Protein AF-Q9HIX2-F1 (afdb_monomer_lite)

Secondary structure (DSSP, 8-state):
------B--SS-TTSEEEEE-TTT--EEEEESS-SSPEEPTTT--EEEEE-SSSEEESSEEEEE-

Structure (mmCIF, N/CA/C/O backbone):
data_AF-Q9HIX2-F1
#
_entry.id   AF-Q9HIX2-F1
#
loop_
_atom_site.group_PDB
_atom_site.id
_atom_site.type_symbol
_atom_site.label_atom_id
_atom_site.label_alt_id
_atom_site.label_comp_id
_atom_site.label_asym_id
_atom_site.label_entity_id
_atom_site.label_seq_id
_atom_site.pdbx_PDB_ins_code
_atom_site.Cartn_x
_atom_site.Cartn_y
_atom_site.Cartn_z
_atom_site.occupancy
_atom_site.B_iso_or_equiv
_atom_site.auth_seq_id
_atom_site.auth_comp_id
_atom_site.auth_asym_id
_atom_site.auth_atom_id
_atom_site.pdbx_PDB_model_num
ATOM 1 N N . MET A 1 1 ? -16.661 -16.197 -5.931 1.00 47.12 1 MET A N 1
ATOM 2 C CA . MET A 1 1 ? -15.512 -16.177 -4.997 1.00 47.12 1 MET A CA 1
ATOM 3 C C . MET A 1 1 ? -14.927 -14.782 -5.091 1.00 47.12 1 MET A C 1
ATOM 5 O O . MET A 1 1 ? -14.544 -14.417 -6.191 1.00 47.12 1 MET A O 1
ATOM 9 N N . ALA A 1 2 ? -15.038 -13.997 -4.012 1.00 57.72 2 ALA A N 1
ATOM 10 C CA . ALA A 1 2 ? -14.908 -12.535 -3.956 1.00 57.72 2 ALA A CA 1
ATOM 11 C C . ALA A 1 2 ? -14.074 -11.913 -5.090 1.00 57.72 2 ALA A C 1
ATOM 13 O O . ALA A 1 2 ? -12.859 -12.103 -5.154 1.00 57.72 2 ALA A O 1
ATOM 14 N N . ASP A 1 3 ? -14.729 -11.162 -5.972 1.00 60.78 3 ASP A N 1
ATOM 15 C CA . ASP A 1 3 ? -14.126 -10.323 -7.008 1.00 60.78 3 ASP A CA 1
ATOM 16 C C . ASP A 1 3 ? -13.383 -9.139 -6.372 1.00 60.78 3 ASP A C 1
ATOM 18 O O . ASP A 1 3 ? -13.705 -7.966 -6.539 1.00 60.78 3 ASP A O 1
ATOM 22 N N . VAL A 1 4 ? -12.336 -9.453 -5.612 1.00 65.56 4 VAL A N 1
ATOM 23 C CA . VAL A 1 4 ? -11.367 -8.480 -5.133 1.00 65.56 4 VAL A CA 1
ATOM 24 C C . VAL A 1 4 ? -10.613 -7.979 -6.366 1.00 65.56 4 VAL A C 1
ATOM 26 O O . VAL A 1 4 ? -9.641 -8.586 -6.818 1.00 65.56 4 VAL A O 1
ATOM 29 N N . LYS A 1 5 ? -11.117 -6.902 -6.977 1.00 77.06 5 LYS A N 1
ATOM 30 C CA . LYS A 1 5 ? -10.498 -6.255 -8.137 1.00 77.06 5 LYS A CA 1
ATOM 31 C C . LYS A 1 5 ? -9.194 -5.599 -7.690 1.00 77.06 5 LYS A C 1
ATOM 33 O O . LYS A 1 5 ? -9.207 -4.623 -6.948 1.00 77.06 5 LYS A O 1
ATOM 38 N N . PHE A 1 6 ? -8.069 -6.144 -8.142 1.00 83.81 6 PHE A N 1
ATOM 39 C CA . PHE A 1 6 ? -6.755 -5.557 -7.902 1.00 83.81 6 PHE A CA 1
ATOM 40 C C . PHE A 1 6 ? -6.473 -4.493 -8.970 1.00 83.81 6 PHE A C 1
ATOM 42 O O . PHE A 1 6 ? -6.371 -4.806 -10.157 1.00 83.81 6 PHE A O 1
ATOM 49 N N . VAL A 1 7 ? -6.340 -3.238 -8.551 1.00 87.00 7 VAL A N 1
ATOM 50 C CA . VAL A 1 7 ? -6.033 -2.090 -9.408 1.00 87.00 7 VAL A CA 1
ATOM 51 C C . VAL A 1 7 ? -4.528 -1.834 -9.392 1.00 87.00 7 VAL A C 1
ATOM 53 O O . VAL A 1 7 ? -3.876 -1.934 -8.353 1.00 87.00 7 VAL A O 1
ATOM 56 N N . LYS A 1 8 ? -3.959 -1.505 -10.555 1.00 86.88 8 LYS A N 1
ATOM 57 C CA . LYS A 1 8 ? -2.560 -1.079 -10.685 1.00 86.88 8 LYS A CA 1
ATOM 58 C C . LYS A 1 8 ? -2.495 0.453 -10.617 1.00 86.88 8 LYS A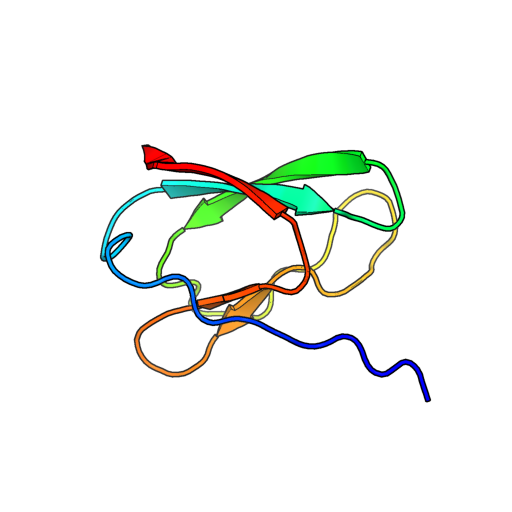 C 1
ATOM 60 O O . LYS A 1 8 ? -2.812 1.089 -11.626 1.00 86.88 8 LYS A O 1
ATOM 65 N N . PRO A 1 9 ? -2.127 1.064 -9.476 1.00 81.56 9 PRO A N 1
ATOM 66 C CA . PRO A 1 9 ? -1.906 2.507 -9.415 1.00 81.56 9 PRO A CA 1
ATOM 67 C C . PRO A 1 9 ? -0.770 2.880 -10.373 1.00 81.56 9 PRO A C 1
ATOM 69 O O . PRO A 1 9 ? 0.280 2.251 -10.354 1.00 81.56 9 PRO A O 1
ATOM 72 N N . LYS A 1 10 ? -0.971 3.870 -11.245 1.00 79.19 10 LYS A N 1
ATOM 73 C CA . LYS A 1 10 ? 0.099 4.411 -12.101 1.00 79.19 10 LYS A CA 1
ATOM 74 C C . LYS A 1 10 ? 0.819 5.537 -11.348 1.00 79.19 10 LYS A C 1
ATOM 76 O O . LYS A 1 10 ? 0.202 6.213 -10.537 1.00 79.19 10 LYS A O 1
ATOM 81 N N . ASN A 1 11 ? 2.102 5.750 -11.652 1.00 80.50 11 ASN A N 1
ATOM 82 C CA . ASN A 1 11 ? 2.918 6.875 -11.161 1.00 80.50 11 ASN A CA 1
ATOM 83 C C . ASN A 1 11 ? 3.403 6.841 -9.694 1.00 80.50 11 ASN A C 1
ATOM 85 O O . ASN A 1 11 ? 3.797 7.865 -9.157 1.00 80.50 11 ASN A O 1
ATOM 89 N N . ILE A 1 12 ? 3.435 5.671 -9.053 1.00 82.31 12 ILE A N 1
ATOM 90 C CA . ILE A 1 12 ? 4.019 5.493 -7.705 1.00 82.31 12 ILE A CA 1
ATOM 91 C C . ILE A 1 12 ? 5.392 4.801 -7.748 1.00 82.31 12 ILE A C 1
ATOM 93 O O . ILE A 1 12 ? 5.849 4.222 -6.772 1.00 82.31 12 ILE A O 1
ATOM 97 N N . ASN A 1 13 ? 6.021 4.746 -8.922 1.00 80.25 13 ASN A N 1
ATOM 98 C CA . ASN A 1 13 ? 7.122 3.827 -9.197 1.00 80.25 13 ASN A CA 1
ATOM 99 C C . ASN A 1 13 ? 8.353 4.137 -8.323 1.00 80.25 13 ASN A C 1
ATOM 101 O O . ASN A 1 13 ? 8.922 5.212 -8.438 1.00 80.25 13 ASN A O 1
ATOM 105 N N . GLY A 1 14 ? 8.771 3.187 -7.480 1.00 83.94 14 GLY A N 1
ATOM 106 C CA . GLY A 1 14 ? 9.916 3.363 -6.572 1.00 83.94 14 GLY A CA 1
ATOM 107 C C . GLY A 1 14 ? 9.611 4.085 -5.253 1.00 83.94 14 GLY A C 1
ATOM 108 O O . GLY A 1 14 ? 10.529 4.278 -4.464 1.00 83.94 14 GLY A O 1
ATOM 109 N N . HIS A 1 15 ? 8.348 4.432 -5.001 1.00 89.06 15 HIS A N 1
ATOM 110 C CA . HIS A 1 15 ? 7.892 5.120 -3.794 1.00 89.06 15 HIS A CA 1
ATOM 111 C C . HIS A 1 15 ? 7.223 4.163 -2.800 1.00 89.06 15 HIS A C 1
ATOM 113 O O . HIS A 1 15 ? 6.818 3.047 -3.153 1.00 89.06 15 HIS A O 1
ATOM 119 N N . PHE A 1 16 ? 7.092 4.588 -1.545 1.00 91.44 16 PHE A N 1
ATOM 120 C CA . PHE A 1 16 ? 6.282 3.865 -0.565 1.00 91.44 16 PHE A CA 1
ATOM 121 C C . PHE A 1 16 ? 4.844 4.362 -0.646 1.00 91.44 16 PHE A C 1
ATOM 123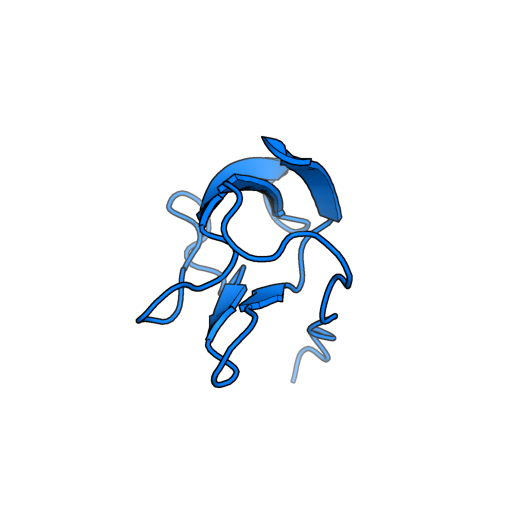 O O . PHE A 1 16 ? 4.591 5.550 -0.776 1.00 91.44 16 PHE A O 1
ATOM 130 N N . VAL A 1 17 ? 3.872 3.464 -0.565 1.00 91.56 17 VAL A N 1
ATOM 131 C CA . VAL A 1 17 ? 2.455 3.823 -0.607 1.00 91.56 17 VAL A CA 1
ATOM 132 C C . VAL A 1 17 ? 1.744 3.350 0.644 1.00 91.56 17 VAL A C 1
ATOM 134 O O . VAL A 1 17 ? 1.894 2.206 1.070 1.00 91.56 17 VAL A O 1
ATOM 137 N N . LYS A 1 18 ? 0.942 4.230 1.238 1.00 92.25 18 LYS A N 1
ATOM 138 C CA . LYS A 1 18 ? 0.016 3.877 2.312 1.00 92.25 18 LYS A CA 1
ATOM 139 C C . LYS A 1 18 ? -1.259 3.337 1.688 1.00 92.25 18 LYS A C 1
ATOM 141 O O . LYS A 1 18 ? -2.005 4.068 1.043 1.00 92.25 18 LYS A O 1
ATOM 146 N N . ILE A 1 19 ? -1.508 2.053 1.895 1.00 91.75 19 ILE A N 1
ATOM 147 C CA . ILE A 1 19 ? -2.686 1.351 1.398 1.00 91.75 19 ILE A CA 1
ATOM 148 C C . ILE A 1 19 ? -3.613 1.089 2.574 1.00 91.75 19 ILE A C 1
ATOM 150 O O . ILE A 1 19 ? -3.225 0.444 3.551 1.00 91.75 19 ILE A O 1
ATOM 154 N N . LYS A 1 20 ? -4.853 1.553 2.465 1.00 91.38 20 LYS A N 1
ATOM 155 C CA . LYS A 1 20 ? -5.923 1.261 3.411 1.00 91.38 20 LYS A CA 1
ATOM 156 C C . LYS A 1 20 ? -6.678 0.013 2.970 1.00 91.38 20 LYS A C 1
ATOM 158 O O . LYS A 1 20 ? -7.225 -0.055 1.869 1.00 91.38 20 LYS A O 1
ATOM 163 N N . CYS A 1 21 ? -6.710 -0.988 3.841 1.00 91.00 21 CYS A N 1
ATOM 164 C CA . CYS A 1 21 ? -7.488 -2.201 3.638 1.00 91.00 21 CYS A CA 1
ATOM 165 C C . CYS A 1 21 ? -8.989 -1.883 3.717 1.00 91.00 21 CYS A C 1
ATOM 167 O O . CYS A 1 21 ? -9.434 -1.250 4.675 1.00 91.00 21 CYS A O 1
ATOM 169 N N . ARG A 1 22 ? -9.775 -2.347 2.736 1.00 84.06 22 ARG A N 1
ATOM 170 C CA . ARG A 1 22 ? -11.230 -2.124 2.692 1.00 84.06 22 ARG A CA 1
ATOM 171 C C . ARG A 1 22 ? -11.992 -2.949 3.734 1.00 84.06 22 ARG A C 1
ATOM 173 O O . ARG A 1 22 ? -13.061 -2.533 4.157 1.00 84.06 22 ARG A O 1
ATOM 180 N N . ASP A 1 23 ? -11.433 -4.083 4.154 1.00 86.25 23 ASP A N 1
ATOM 181 C CA . ASP A 1 23 ? -12.106 -5.028 5.052 1.00 86.25 23 ASP A CA 1
ATOM 182 C C . ASP A 1 23 ? -11.962 -4.652 6.533 1.00 86.25 23 ASP A C 1
ATOM 184 O O . ASP A 1 23 ? -12.906 -4.786 7.301 1.00 86.25 23 ASP A O 1
ATOM 188 N N . CYS A 1 24 ? -10.785 -4.165 6.944 1.00 89.06 24 CYS A N 1
ATOM 189 C CA . CYS A 1 24 ? -10.501 -3.825 8.347 1.00 89.06 24 CYS A CA 1
ATOM 190 C C . CYS A 1 24 ? -10.173 -2.346 8.588 1.00 89.06 24 CYS A C 1
ATOM 192 O O . CYS A 1 24 ? -9.978 -1.945 9.731 1.00 89.06 24 CYS A O 1
ATOM 194 N N . GLY A 1 25 ? -10.051 -1.528 7.538 1.00 87.25 25 GLY A N 1
ATOM 195 C CA . GLY A 1 25 ? -9.644 -0.125 7.659 1.00 87.25 25 GLY A CA 1
ATOM 196 C C . GLY A 1 25 ? -8.166 0.083 8.008 1.00 87.25 25 GLY A C 1
ATOM 197 O O . GLY A 1 25 ? -7.743 1.229 8.151 1.00 87.25 25 GLY A O 1
ATOM 198 N N . ASN A 1 26 ? -7.376 -0.991 8.118 1.00 91.44 26 ASN A N 1
ATOM 199 C CA . ASN A 1 26 ? -5.961 -0.914 8.468 1.00 91.44 26 ASN A CA 1
ATOM 200 C C . ASN A 1 26 ? -5.144 -0.228 7.373 1.00 91.44 26 ASN A C 1
ATOM 202 O O . ASN A 1 26 ? -5.216 -0.627 6.207 1.00 91.44 26 ASN A O 1
ATOM 206 N N . VAL A 1 27 ? -4.320 0.742 7.756 1.00 90.94 27 VAL A N 1
ATOM 207 C CA . VAL A 1 27 ? -3.397 1.424 6.847 1.00 90.94 27 VAL A CA 1
ATOM 208 C C . VAL A 1 27 ? -2.027 0.773 6.961 1.00 90.94 27 VAL A C 1
ATOM 210 O O . VAL A 1 27 ? -1.444 0.714 8.039 1.00 90.94 27 VAL A O 1
ATOM 213 N N . GLN A 1 28 ? -1.503 0.284 5.842 1.00 90.94 28 GLN A N 1
ATOM 214 C CA . GLN A 1 28 ? -0.183 -0.334 5.770 1.00 90.94 28 GLN A CA 1
ATOM 215 C C . GLN A 1 28 ? 0.676 0.362 4.734 1.00 90.94 28 GLN A C 1
ATOM 217 O O . GLN A 1 28 ? 0.218 0.672 3.636 1.00 90.94 28 GLN A O 1
ATOM 222 N N . VAL A 1 29 ? 1.937 0.580 5.090 1.00 92.06 29 VAL A N 1
ATOM 223 C CA . VAL A 1 29 ? 2.942 1.083 4.160 1.00 92.06 29 VAL A CA 1
ATOM 224 C C . VAL A 1 29 ? 3.463 -0.101 3.355 1.00 92.06 29 VAL A C 1
ATOM 226 O O . VAL A 1 29 ? 4.017 -1.046 3.911 1.00 92.06 29 VAL A O 1
ATOM 229 N N . VAL A 1 30 ? 3.273 -0.056 2.044 1.00 91.75 30 VAL A N 1
ATOM 230 C CA . VAL A 1 30 ? 3.744 -1.070 1.103 1.00 91.75 30 VAL A CA 1
ATOM 231 C C . VAL A 1 30 ? 4.599 -0.382 0.056 1.00 91.75 30 VAL A C 1
ATOM 233 O O . VAL A 1 30 ? 4.271 0.703 -0.410 1.00 91.75 30 VAL A O 1
ATOM 236 N N . PHE A 1 31 ? 5.711 -0.996 -0.330 1.00 91.38 31 PHE A N 1
ATOM 237 C CA . PHE A 1 31 ? 6.519 -0.453 -1.414 1.00 91.38 31 PHE A CA 1
ATOM 238 C C . PHE A 1 31 ? 5.793 -0.611 -2.752 1.00 91.38 31 PHE A C 1
ATOM 240 O O . PHE A 1 31 ? 5.152 -1.634 -2.986 1.00 91.38 31 PHE A O 1
ATOM 247 N N . ALA A 1 32 ? 5.934 0.351 -3.665 1.00 90.12 32 ALA A N 1
ATOM 248 C CA . ALA A 1 32 ? 5.308 0.300 -4.985 1.00 90.12 32 ALA A CA 1
ATOM 249 C C . ALA A 1 32 ? 5.663 -0.962 -5.802 1.00 90.12 32 ALA A C 1
ATOM 251 O O . ALA A 1 32 ? 4.924 -1.380 -6.696 1.00 90.12 32 ALA A O 1
ATOM 252 N N . ARG A 1 33 ? 6.809 -1.581 -5.494 1.00 89.94 33 ARG A N 1
ATOM 253 C CA . ARG A 1 33 ? 7.313 -2.816 -6.108 1.00 89.94 33 ARG A CA 1
ATOM 254 C C . ARG A 1 33 ? 7.589 -3.879 -5.046 1.00 89.94 33 ARG A C 1
ATOM 256 O O . ARG A 1 33 ? 8.748 -4.142 -4.738 1.00 89.94 33 ARG A O 1
ATOM 263 N N . PRO A 1 34 ? 6.559 -4.489 -4.452 1.00 89.12 34 PRO A N 1
ATOM 264 C CA . PRO A 1 34 ? 6.791 -5.556 -3.502 1.00 89.12 34 PRO A CA 1
ATOM 265 C C . PRO A 1 34 ? 7.359 -6.767 -4.256 1.00 89.12 34 PRO A C 1
ATOM 267 O O . PRO A 1 34 ? 6.898 -7.085 -5.353 1.00 89.12 34 PRO A O 1
ATOM 270 N N . SER A 1 35 ? 8.355 -7.439 -3.678 1.00 90.38 35 SER A N 1
ATOM 271 C CA . SER A 1 35 ? 8.905 -8.689 -4.231 1.00 90.38 35 SER A CA 1
ATOM 272 C C . SER A 1 35 ? 8.003 -9.898 -3.957 1.00 90.38 35 SER A C 1
ATOM 274 O O . SER A 1 35 ? 8.073 -10.892 -4.672 1.00 90.38 35 SER A O 1
ATOM 276 N N . SER A 1 36 ? 7.124 -9.793 -2.956 1.00 90.88 36 SER A N 1
ATOM 277 C CA . SER A 1 36 ? 6.223 -10.856 -2.495 1.00 90.88 36 SER A CA 1
ATOM 278 C C . SER A 1 36 ? 4.798 -10.326 -2.314 1.00 90.88 36 SER A C 1
ATOM 280 O O . SER A 1 36 ? 4.575 -9.119 -2.226 1.00 90.88 36 SER A O 1
ATOM 282 N N . THR A 1 37 ? 3.805 -11.213 -2.255 1.00 91.25 37 THR A N 1
ATOM 283 C CA . THR A 1 37 ? 2.424 -10.838 -1.906 1.00 9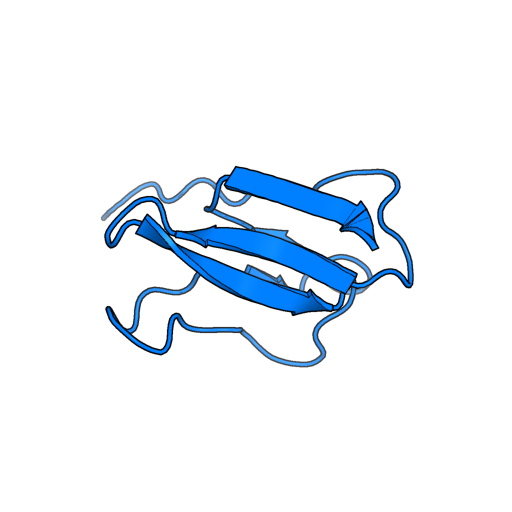1.25 37 THR A CA 1
ATOM 284 C C . THR A 1 37 ? 2.362 -10.266 -0.497 1.00 91.25 37 THR A C 1
ATOM 286 O O . THR A 1 37 ? 2.856 -10.892 0.438 1.00 91.25 37 THR A O 1
ATOM 289 N N . VAL A 1 38 ? 1.715 -9.113 -0.339 1.00 91.75 38 VAL A N 1
ATOM 290 C CA . VAL A 1 38 ? 1.534 -8.471 0.963 1.00 91.75 38 VAL A CA 1
ATOM 291 C C . VAL A 1 38 ? 0.118 -8.734 1.451 1.00 91.75 38 VAL A C 1
ATOM 293 O O . VAL A 1 38 ? -0.877 -8.338 0.828 1.00 91.75 38 VAL A O 1
ATOM 296 N N . THR A 1 39 ? 0.038 -9.426 2.577 1.00 91.56 39 THR A N 1
ATOM 297 C CA . THR A 1 39 ? -1.189 -9.649 3.336 1.00 91.56 39 THR A CA 1
ATOM 298 C C . THR A 1 39 ? -1.338 -8.587 4.409 1.00 91.56 39 THR A C 1
ATOM 300 O O . THR A 1 39 ? -0.358 -8.029 4.891 1.00 91.56 39 THR A O 1
ATOM 303 N N . CYS A 1 40 ? -2.574 -8.301 4.794 1.00 90.31 40 CYS A N 1
ATOM 304 C CA . CYS A 1 40 ? -2.840 -7.413 5.903 1.00 90.31 40 CYS A CA 1
ATOM 305 C C . CYS A 1 40 ? -2.498 -8.089 7.233 1.00 90.31 40 CYS A C 1
ATOM 307 O O . CYS A 1 40 ? -3.005 -9.173 7.506 1.00 90.31 40 CYS A O 1
ATOM 309 N N . ASN A 1 41 ? -1.738 -7.410 8.093 1.00 88.69 41 ASN A N 1
ATOM 310 C CA . ASN A 1 41 ? -1.360 -7.931 9.413 1.00 88.69 41 ASN A CA 1
ATOM 311 C C . ASN A 1 41 ? -2.551 -8.134 10.369 1.00 88.69 41 ASN A C 1
ATOM 313 O O . ASN A 1 41 ? -2.430 -8.881 11.330 1.00 88.69 41 ASN A O 1
ATOM 317 N N . ILE A 1 42 ? -3.684 -7.463 10.120 1.00 90.44 42 ILE A N 1
ATOM 318 C CA . ILE A 1 42 ? -4.887 -7.552 10.966 1.00 90.44 42 ILE A CA 1
ATOM 319 C C . ILE A 1 42 ? -5.856 -8.633 10.473 1.00 90.44 42 ILE A C 1
ATOM 321 O O . ILE A 1 42 ? -6.162 -9.565 11.205 1.00 90.44 42 ILE A O 1
ATOM 325 N N . CYS A 1 43 ? -6.356 -8.524 9.237 1.00 89.31 43 CYS A N 1
ATOM 326 C CA . CYS A 1 43 ? -7.368 -9.448 8.713 1.00 89.31 43 CYS A CA 1
ATOM 327 C C . CYS A 1 43 ? -6.806 -10.637 7.915 1.00 89.31 43 CYS A C 1
ATOM 329 O O . CYS A 1 43 ? -7.574 -11.505 7.513 1.00 89.31 43 CYS A O 1
ATOM 331 N N . GLY A 1 44 ? -5.506 -10.668 7.605 1.00 87.69 44 GLY A N 1
ATOM 332 C CA . GLY A 1 44 ? -4.900 -11.707 6.761 1.00 87.69 44 GLY A CA 1
ATOM 333 C C . GLY A 1 44 ? -5.265 -11.628 5.270 1.00 87.69 44 GLY A C 1
ATOM 334 O O . GLY A 1 44 ? -4.741 -12.399 4.469 1.00 87.69 44 GLY A O 1
ATOM 335 N N . ALA A 1 45 ? -6.121 -10.687 4.859 1.00 88.38 45 ALA A N 1
ATOM 336 C CA . ALA A 1 45 ? -6.513 -10.525 3.461 1.00 88.38 45 ALA A CA 1
ATOM 337 C C . ALA A 1 45 ? -5.349 -10.013 2.595 1.00 88.38 45 ALA A C 1
ATOM 339 O O . ALA A 1 45 ? -4.533 -9.201 3.036 1.00 88.38 45 ALA A O 1
ATOM 340 N N . THR A 1 46 ? -5.272 -10.445 1.334 1.00 89.38 46 THR A N 1
ATOM 341 C CA . THR A 1 46 ? -4.259 -9.948 0.391 1.00 89.38 46 THR A CA 1
ATOM 342 C C . THR A 1 46 ? -4.580 -8.515 -0.040 1.00 89.38 46 THR A C 1
ATOM 344 O O . THR A 1 46 ? -5.526 -8.291 -0.796 1.00 89.38 46 THR A O 1
ATOM 347 N N . ILE A 1 4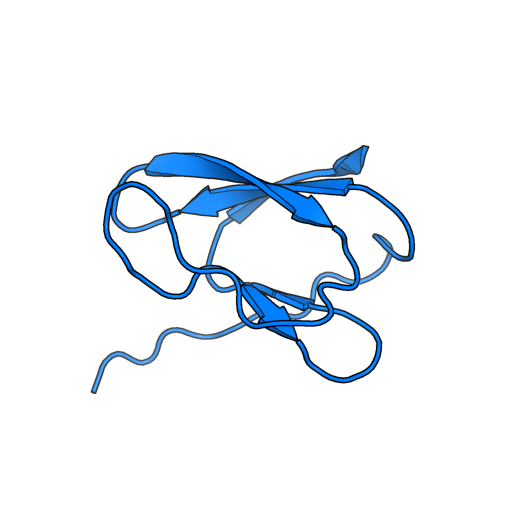7 ? -3.765 -7.552 0.397 1.00 92.06 47 ILE A N 1
ATOM 348 C CA . ILE A 1 47 ? -3.941 -6.122 0.087 1.00 92.06 47 ILE A CA 1
ATOM 349 C C . ILE A 1 47 ? -3.145 -5.674 -1.138 1.00 92.06 47 ILE A C 1
ATOM 351 O O . ILE A 1 47 ? -3.548 -4.740 -1.834 1.00 92.06 47 ILE A O 1
ATOM 355 N N . ALA A 1 48 ? -2.021 -6.336 -1.418 1.00 92.00 48 ALA A N 1
ATOM 356 C CA . ALA A 1 48 ? -1.172 -6.041 -2.560 1.00 92.00 48 ALA A CA 1
ATOM 357 C C . ALA A 1 48 ? -0.550 -7.320 -3.129 1.00 92.00 48 ALA A C 1
ATOM 359 O O . ALA A 1 48 ? -0.037 -8.169 -2.399 1.00 92.00 48 ALA A O 1
ATOM 360 N N . LYS A 1 49 ? -0.575 -7.446 -4.456 1.00 92.19 49 LYS A N 1
ATOM 361 C 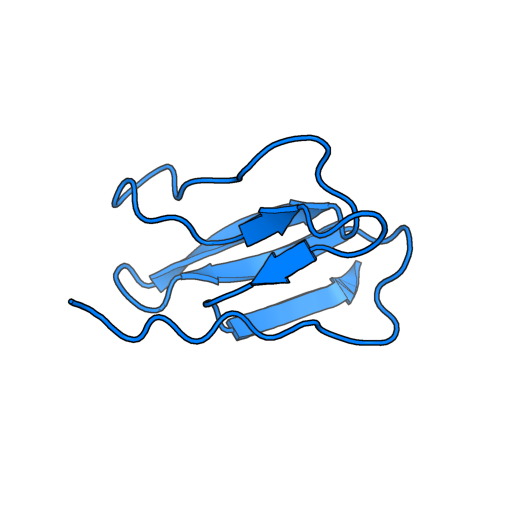CA . LYS A 1 49 ? 0.056 -8.530 -5.212 1.00 92.19 49 LYS A CA 1
ATOM 362 C C . LYS A 1 49 ? 1.176 -7.976 -6.094 1.00 92.19 49 LYS A C 1
ATOM 364 O O . LYS A 1 49 ? 0.966 -6.949 -6.739 1.00 92.19 49 LYS A O 1
ATOM 369 N N . PRO A 1 50 ? 2.335 -8.640 -6.182 1.00 91.69 50 PRO A N 1
ATOM 370 C CA . PRO A 1 50 ? 3.366 -8.273 -7.141 1.00 91.69 50 PRO A CA 1
ATOM 371 C C . PRO A 1 50 ? 2.885 -8.597 -8.561 1.00 91.69 50 PRO A C 1
ATOM 373 O O . PRO A 1 50 ? 2.396 -9.696 -8.813 1.00 91.69 50 PRO A O 1
ATOM 376 N N . THR A 1 51 ? 3.014 -7.659 -9.505 1.00 88.81 51 THR A N 1
ATOM 377 C CA . THR A 1 51 ? 2.691 -7.910 -10.928 1.00 88.81 51 THR A CA 1
ATOM 378 C C . THR A 1 51 ? 3.864 -7.673 -11.878 1.00 88.81 51 THR A C 1
ATOM 380 O O . THR A 1 51 ? 3.653 -7.354 -13.044 1.00 88.81 51 THR A O 1
ATOM 383 N N . GLY A 1 52 ? 5.102 -7.835 -11.393 1.00 84.06 52 GLY A N 1
ATOM 384 C CA . GLY A 1 52 ? 6.302 -7.739 -12.235 1.00 84.06 52 GLY A CA 1
ATOM 385 C C . GLY A 1 52 ? 6.651 -6.304 -12.635 1.00 84.06 52 GLY A C 1
ATOM 386 O O . GLY A 1 52 ? 6.854 -6.012 -13.806 1.00 84.06 52 GLY A O 1
ATOM 387 N N . GLY A 1 53 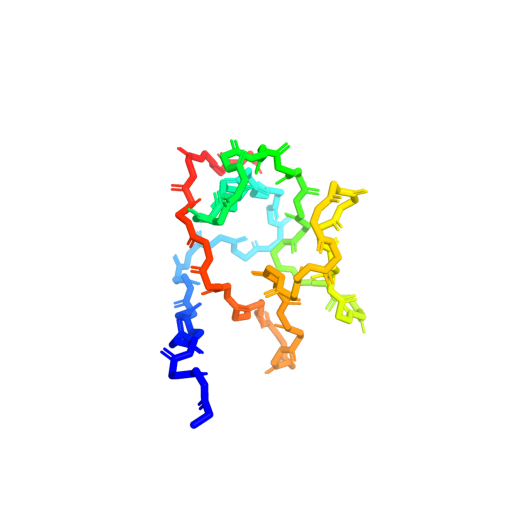? 6.681 -5.388 -11.665 1.00 87.38 53 GLY A N 1
ATOM 388 C CA . GLY A 1 53 ? 7.102 -3.998 -11.889 1.00 87.38 53 GLY A CA 1
ATOM 389 C C . GLY A 1 53 ? 6.221 -2.960 -11.208 1.00 87.38 53 GLY A C 1
ATOM 390 O O . GLY A 1 53 ? 6.679 -1.844 -10.984 1.00 87.38 53 GLY A O 1
ATOM 391 N N . ILE A 1 54 ? 4.999 -3.331 -10.832 1.00 88.69 54 ILE A N 1
ATOM 392 C CA . ILE A 1 54 ? 4.139 -2.545 -9.949 1.00 88.69 54 ILE A CA 1
ATOM 393 C C . ILE A 1 54 ? 3.272 -3.482 -9.116 1.00 88.69 54 ILE A C 1
ATOM 395 O O . ILE A 1 54 ? 2.940 -4.588 -9.568 1.00 88.69 54 ILE A O 1
ATOM 399 N N . LEU A 1 55 ? 2.910 -3.077 -7.901 1.00 91.38 55 LEU A N 1
ATOM 400 C CA . LEU A 1 55 ? 1.882 -3.801 -7.170 1.00 91.38 55 LEU A CA 1
ATOM 401 C C . LEU A 1 55 ? 0.518 -3.643 -7.845 1.00 91.38 55 LEU A C 1
ATOM 403 O O . LEU A 1 55 ? 0.202 -2.613 -8.440 1.00 91.38 55 LEU A O 1
ATOM 407 N N . ALA A 1 56 ? -0.315 -4.658 -7.691 1.00 91.75 56 ALA A N 1
ATOM 408 C CA . ALA A 1 56 ? -1.748 -4.533 -7.855 1.00 91.75 56 ALA A CA 1
ATOM 409 C C . ALA A 1 56 ? -2.367 -4.545 -6.456 1.00 91.75 56 ALA A C 1
ATOM 411 O O . ALA A 1 56 ? -2.177 -5.508 -5.712 1.00 91.75 56 ALA A O 1
ATOM 412 N N . THR A 1 57 ? -3.059 -3.474 -6.079 1.00 91.50 57 THR A N 1
ATOM 413 C CA . THR A 1 57 ? -3.698 -3.339 -4.767 1.00 91.50 57 THR A CA 1
ATOM 414 C C . THR A 1 57 ? -5.210 -3.429 -4.879 1.00 91.50 57 THR A C 1
ATOM 416 O O . THR A 1 57 ? -5.802 -2.951 -5.842 1.00 91.50 57 THR A O 1
ATOM 419 N N . SER A 1 58 ? -5.832 -4.082 -3.907 1.00 88.56 58 SER A N 1
ATOM 420 C CA . SER A 1 58 ? -7.285 -4.107 -3.726 1.00 88.56 58 SER A CA 1
ATOM 421 C C . SER A 1 58 ? -7.787 -3.026 -2.766 1.00 88.56 58 SER A C 1
ATOM 423 O O . SER A 1 58 ? -8.995 -2.828 -2.640 1.00 88.56 58 SER A O 1
ATOM 425 N N . GLY A 1 59 ? -6.865 -2.368 -2.060 1.00 89.12 59 GLY A N 1
ATOM 426 C CA . GLY A 1 59 ? -7.156 -1.310 -1.107 1.00 89.12 59 GLY A CA 1
ATOM 427 C C . GLY A 1 59 ? -7.181 0.070 -1.753 1.00 89.12 59 GLY A C 1
ATOM 428 O O . GLY A 1 59 ? -6.853 0.251 -2.926 1.00 89.12 59 GLY A O 1
ATOM 429 N N . GLU A 1 60 ? -7.550 1.056 -0.947 1.00 88.19 60 GLU A N 1
ATOM 430 C CA . GLU A 1 60 ? -7.480 2.464 -1.326 1.00 88.19 60 GLU A CA 1
ATOM 431 C C . GLU A 1 60 ? -6.070 2.994 -1.039 1.00 88.19 60 GLU A C 1
ATOM 433 O O . GLU A 1 60 ? -5.542 2.806 0.059 1.00 88.19 60 GLU A O 1
ATOM 438 N N . VAL A 1 61 ? -5.438 3.633 -2.024 1.00 89.50 61 VAL A N 1
ATOM 439 C CA . VAL A 1 61 ? -4.150 4.309 -1.818 1.00 89.50 61 VAL A CA 1
ATOM 440 C C . VAL A 1 61 ? -4.438 5.660 -1.172 1.00 89.50 61 VAL A C 1
ATOM 442 O O . VAL A 1 61 ? -5.036 6.525 -1.801 1.00 89.50 61 VAL A O 1
ATOM 445 N N . VAL A 1 62 ? -4.027 5.822 0.084 1.00 90.25 62 VAL A N 1
ATOM 446 C CA . VAL A 1 62 ? -4.253 7.044 0.869 1.00 90.25 62 VAL A CA 1
ATOM 447 C C . VAL A 1 62 ? -3.187 8.085 0.558 1.00 90.25 62 VAL A C 1
ATOM 449 O O . VAL A 1 62 ? -3.487 9.264 0.414 1.00 90.25 62 VAL A O 1
ATOM 452 N N . GLU A 1 63 ? -1.931 7.648 0.472 1.00 87.38 63 GLU A N 1
ATOM 453 C CA . GLU A 1 63 ? -0.783 8.543 0.361 1.00 87.38 63 GLU A CA 1
ATOM 454 C C . GLU A 1 63 ? 0.379 7.844 -0.350 1.00 87.38 63 GLU A C 1
ATOM 456 O O . GLU A 1 63 ? 0.569 6.631 -0.203 1.00 87.38 63 GLU A O 1
ATOM 461 N N . VAL A 1 64 ? 1.159 8.614 -1.105 1.00 87.62 64 VAL A N 1
ATOM 462 C CA . VAL A 1 64 ? 2.380 8.177 -1.790 1.00 87.62 64 VAL A CA 1
ATOM 463 C C . VAL A 1 64 ? 3.531 9.003 -1.218 1.00 87.62 64 VAL A C 1
ATOM 465 O O . VAL A 1 64 ? 3.445 10.227 -1.214 1.00 87.62 64 VAL A O 1
ATOM 468 N N . LEU A 1 65 ? 4.557 8.321 -0.710 1.00 84.38 65 LEU A N 1
ATOM 469 C CA . LEU A 1 65 ? 5.760 8.861 -0.070 1.00 84.38 65 LEU A CA 1
ATOM 470 C C . LEU A 1 65 ? 6.946 8.816 -1.033 1.00 84.38 65 LEU A C 1
ATOM 472 O O . LEU A 1 65 ? 7.274 7.701 -1.504 1.00 84.38 65 LEU A O 1
#

Organism: Thermoplasma acidophilum (strain ATCC 25905 / DSM 1728 / JCM 9062 / NBRC 15155 / AMRC-C165) (NCBI:txid273075)

Foldseek 3Di:
DDPLPFAWDPDLFQWWWFFQDPPPRDTDTDGQADPAFDADPPPRHGQWGHDPRGIGGSTDTPDTD

Sequence (65 aa):
MADVKFVKPKNINGHFVKIKCRDCGNVQVVFARPSSTVTCNICGATIAKPTGGILATSGEVVEVL

pLDDT: mean 86.66, std 8.35, range [47.12, 92.25]

InterPro domains:
  IPR000592 Small ribosomal subunit protein eS27 [MF_00371] (5-65)
  IPR000592 Small ribosomal subunit protein eS27 [PF01667] (13-63)
  IPR000592 Small ribosomal subunit protein eS27 [PS01168] (20-52)
  IPR011332 Zinc-binding ribosomal protein [SSF57829] (13-64)
  IPR023407 Small ribosomal subunit protein eS27, zinc-binding domain superfamily [G3DSA:2.20.25.100] (12-65)

Radius of gyration: 10.6 Å; chains: 1; bounding box: 25×25×23 Å